Protein AF-A0A937T5U9-F1 (afdb_monomer)

Structure (mmCIF, N/CA/C/O backbone):
data_AF-A0A937T5U9-F1
#
_entry.id   AF-A0A937T5U9-F1
#
loop_
_atom_site.group_PDB
_atom_site.id
_atom_site.type_symbol
_atom_site.label_atom_id
_atom_site.label_alt_id
_atom_site.label_comp_id
_atom_site.label_asym_id
_atom_site.label_entity_id
_atom_site.label_seq_id
_atom_site.pdbx_PDB_ins_code
_atom_site.Cartn_x
_atom_site.Cartn_y
_atom_site.Cartn_z
_atom_site.occupancy
_atom_site.B_iso_or_equiv
_atom_site.auth_seq_id
_atom_site.auth_comp_id
_atom_site.auth_asym_id
_atom_site.auth_atom_id
_atom_site.pdbx_PDB_model_num
ATOM 1 N N . THR A 1 1 ? 4.756 -9.876 7.206 1.00 88.50 1 THR A N 1
ATOM 2 C CA . THR A 1 1 ? 5.946 -9.322 7.882 1.00 88.50 1 THR A CA 1
ATOM 3 C C . THR A 1 1 ? 6.328 -8.045 7.184 1.00 88.50 1 THR A C 1
ATOM 5 O O . THR A 1 1 ? 6.265 -8.039 5.964 1.00 88.50 1 THR A O 1
ATOM 8 N N . ASP A 1 2 ? 6.695 -6.990 7.912 1.00 94.06 2 ASP A N 1
ATOM 9 C CA . ASP A 1 2 ? 7.151 -5.738 7.296 1.00 94.06 2 ASP A CA 1
ATOM 10 C C . ASP A 1 2 ? 8.531 -5.934 6.629 1.00 94.06 2 ASP A C 1
ATOM 12 O O . ASP A 1 2 ? 9.518 -6.146 7.340 1.00 94.06 2 ASP A O 1
ATOM 16 N N . PRO A 1 3 ? 8.623 -5.871 5.283 1.00 94.81 3 PRO A N 1
ATOM 17 C CA . PRO A 1 3 ? 9.865 -6.104 4.559 1.00 94.81 3 PRO A CA 1
ATOM 18 C C . PRO A 1 3 ? 10.873 -4.957 4.726 1.00 94.81 3 PRO A C 1
ATOM 20 O O . PRO A 1 3 ? 12.063 -5.161 4.477 1.00 94.81 3 PRO A O 1
ATOM 23 N N . PHE A 1 4 ? 10.434 -3.759 5.121 1.00 95.81 4 PHE A N 1
ATOM 24 C CA . PHE A 1 4 ? 11.316 -2.625 5.393 1.00 95.81 4 PHE A CA 1
ATOM 25 C C . PHE A 1 4 ? 11.983 -2.784 6.758 1.00 95.81 4 PHE A C 1
ATOM 27 O O . PHE A 1 4 ? 13.206 -2.680 6.849 1.00 95.81 4 PHE A O 1
ATOM 34 N N . ALA A 1 5 ? 11.214 -3.153 7.786 1.00 94.50 5 ALA A N 1
ATOM 35 C CA . ALA A 1 5 ? 11.748 -3.416 9.123 1.00 94.50 5 ALA A CA 1
ATOM 36 C C . ALA A 1 5 ? 12.751 -4.585 9.149 1.00 94.50 5 ALA A C 1
ATOM 38 O O . ALA A 1 5 ? 13.747 -4.535 9.870 1.00 94.50 5 ALA A O 1
ATOM 39 N N . THR A 1 6 ? 12.528 -5.630 8.345 1.00 94.00 6 THR A N 1
ATOM 40 C CA . THR A 1 6 ? 13.447 -6.779 8.239 1.00 94.00 6 THR A CA 1
ATOM 41 C C . THR A 1 6 ? 14.606 -6.558 7.265 1.00 94.00 6 THR A C 1
ATOM 43 O O . THR A 1 6 ? 15.444 -7.445 7.107 1.00 94.00 6 THR A O 1
ATOM 46 N N . GLY A 1 7 ? 14.658 -5.415 6.572 1.00 93.56 7 GLY A N 1
ATOM 47 C CA . GLY A 1 7 ? 15.669 -5.110 5.554 1.00 93.56 7 GLY A CA 1
ATOM 48 C C . GLY A 1 7 ? 15.542 -5.921 4.256 1.00 93.56 7 GLY A C 1
ATOM 49 O O . GLY A 1 7 ? 16.361 -5.770 3.350 1.00 93.56 7 GLY A O 1
ATOM 50 N N . THR A 1 8 ? 14.514 -6.761 4.123 1.00 94.81 8 THR A N 1
ATOM 51 C CA . THR A 1 8 ? 14.322 -7.630 2.953 1.00 94.81 8 THR A CA 1
ATOM 52 C C . THR A 1 8 ? 13.713 -6.902 1.757 1.00 94.81 8 THR A C 1
ATOM 54 O O . THR A 1 8 ? 13.806 -7.411 0.647 1.00 94.81 8 THR A O 1
ATOM 57 N N . ALA A 1 9 ? 13.152 -5.698 1.921 1.00 93.94 9 ALA A N 1
ATOM 58 C CA . ALA A 1 9 ? 12.582 -4.893 0.831 1.00 93.94 9 ALA A CA 1
ATOM 59 C C . ALA A 1 9 ? 13.582 -4.620 -0.314 1.00 93.94 9 ALA A C 1
ATOM 61 O O . ALA A 1 9 ? 13.198 -4.466 -1.477 1.00 93.94 9 ALA A O 1
ATOM 62 N N . ALA A 1 10 ? 14.886 -4.588 -0.012 1.00 91.75 10 ALA A N 1
ATOM 63 C CA . ALA A 1 10 ? 15.940 -4.442 -1.014 1.00 91.75 10 ALA A CA 1
ATOM 64 C C . ALA A 1 10 ? 16.031 -5.644 -1.976 1.00 91.75 10 ALA A C 1
ATOM 66 O O . ALA A 1 10 ? 16.440 -5.473 -3.123 1.00 91.75 10 ALA A O 1
ATOM 67 N N . SER A 1 11 ? 15.626 -6.832 -1.524 1.00 92.75 11 SER A N 1
ATOM 68 C CA . SER A 1 11 ? 15.717 -8.089 -2.272 1.00 92.75 11 SER A CA 1
ATOM 69 C C . SER A 1 11 ? 14.537 -8.337 -3.214 1.00 92.75 11 SER A C 1
ATOM 71 O O . SER A 1 11 ? 14.664 -9.157 -4.115 1.00 92.75 11 SER A O 1
ATOM 73 N N . PHE A 1 12 ? 13.417 -7.632 -3.037 1.00 92.31 12 PHE A N 1
ATOM 74 C CA . PHE A 1 12 ? 12.251 -7.745 -3.917 1.00 92.31 12 PHE A CA 1
ATOM 75 C C . PHE A 1 12 ? 12.487 -6.981 -5.220 1.00 92.31 12 PHE A C 1
ATOM 77 O O . PHE A 1 12 ? 13.061 -5.876 -5.209 1.00 92.31 12 PHE A O 1
ATOM 84 N N . ALA A 1 13 ? 11.979 -7.510 -6.335 1.00 93.25 13 ALA A N 1
ATOM 85 C CA . ALA A 1 13 ? 11.765 -6.682 -7.509 1.00 93.25 13 ALA A CA 1
ATOM 86 C C . ALA A 1 13 ? 10.689 -5.616 -7.198 1.00 93.25 13 ALA A C 1
ATOM 88 O O . ALA A 1 13 ? 9.775 -5.869 -6.410 1.00 93.25 13 ALA A O 1
ATOM 89 N N . PRO A 1 14 ? 10.751 -4.412 -7.800 1.00 93.62 14 PRO A N 1
ATOM 90 C CA . PRO A 1 14 ? 9.805 -3.337 -7.491 1.00 93.62 14 PRO A CA 1
ATOM 91 C C . PRO A 1 14 ? 8.326 -3.725 -7.643 1.00 93.62 14 PRO A C 1
ATOM 93 O O . PRO A 1 14 ? 7.516 -3.353 -6.799 1.00 93.62 14 PRO A O 1
ATOM 96 N N . HIS A 1 15 ? 7.976 -4.501 -8.673 1.00 92.88 15 HIS A N 1
ATOM 97 C CA . HIS A 1 15 ? 6.601 -4.963 -8.889 1.00 92.88 15 HIS A CA 1
ATOM 98 C C . HIS A 1 15 ? 6.150 -5.971 -7.820 1.00 92.88 15 HIS A C 1
ATOM 100 O O . HIS A 1 15 ? 5.031 -5.870 -7.324 1.00 92.88 15 HIS A O 1
ATOM 106 N N . GLU A 1 16 ? 7.031 -6.888 -7.405 1.00 93.88 16 GLU A N 1
ATOM 107 C CA . GLU A 1 16 ? 6.749 -7.858 -6.338 1.00 93.88 16 GLU A CA 1
ATOM 108 C C . GLU A 1 16 ? 6.528 -7.150 -5.004 1.00 93.88 16 GLU A C 1
ATOM 110 O O . GLU A 1 16 ? 5.597 -7.477 -4.276 1.00 93.88 16 GLU A O 1
ATOM 115 N N . LEU A 1 17 ? 7.349 -6.141 -4.693 1.00 96.19 17 LEU A N 1
ATOM 116 C CA . LEU A 1 17 ? 7.210 -5.373 -3.457 1.00 96.19 17 LEU A CA 1
ATOM 117 C C . LEU A 1 17 ? 5.877 -4.615 -3.405 1.00 96.19 17 LEU A C 1
ATOM 119 O O . LEU A 1 17 ? 5.253 -4.535 -2.346 1.00 96.19 17 LEU A O 1
ATOM 123 N N . VAL A 1 18 ? 5.434 -4.071 -4.540 1.00 95.50 18 VAL A N 1
ATOM 124 C CA . VAL A 1 18 ? 4.134 -3.400 -4.666 1.00 95.50 18 VAL A CA 1
ATOM 125 C C . VAL A 1 18 ? 2.985 -4.391 -4.496 1.00 95.50 18 VAL A C 1
ATOM 127 O O . VAL A 1 18 ? 2.093 -4.125 -3.693 1.00 95.50 18 VAL A O 1
ATOM 130 N N . ALA A 1 19 ? 3.016 -5.530 -5.194 1.00 94.44 19 ALA A N 1
ATOM 131 C CA . ALA A 1 19 ? 1.984 -6.561 -5.081 1.00 94.44 19 ALA A CA 1
ATOM 132 C C . ALA A 1 19 ? 1.881 -7.095 -3.644 1.00 94.44 19 ALA A C 1
ATOM 134 O O . ALA A 1 19 ? 0.801 -7.089 -3.059 1.00 94.44 19 ALA A O 1
ATOM 135 N N . TYR A 1 20 ? 3.022 -7.423 -3.034 1.00 96.00 20 TYR A N 1
ATOM 136 C CA . TYR A 1 20 ? 3.097 -7.865 -1.643 1.00 96.00 20 TYR A CA 1
ATOM 137 C C . TYR A 1 20 ? 2.535 -6.824 -0.666 1.00 96.00 20 TYR A C 1
ATOM 139 O O . TYR A 1 20 ? 1.785 -7.150 0.252 1.00 96.00 20 TYR A O 1
ATOM 147 N N . THR A 1 21 ? 2.879 -5.548 -0.863 1.00 96.75 21 THR A N 1
ATOM 148 C CA . THR A 1 21 ? 2.376 -4.464 -0.007 1.00 96.75 21 THR A CA 1
ATOM 149 C C . THR A 1 21 ? 0.867 -4.259 -0.186 1.00 96.75 21 THR A C 1
ATOM 151 O O . THR A 1 21 ? 0.180 -3.937 0.781 1.00 96.75 21 THR A O 1
ATOM 154 N N . PHE A 1 22 ? 0.329 -4.480 -1.388 1.00 95.81 22 PHE A N 1
ATOM 155 C CA . PHE A 1 22 ? -1.114 -4.428 -1.638 1.00 95.81 22 PHE A CA 1
ATOM 156 C C . PHE A 1 22 ? -1.865 -5.541 -0.913 1.00 95.81 22 PHE A C 1
ATOM 158 O O . PHE A 1 22 ? -2.810 -5.247 -0.184 1.00 95.81 22 PHE A O 1
ATOM 165 N N . GLU A 1 23 ? -1.391 -6.783 -1.007 1.00 95.38 23 GLU A N 1
ATOM 166 C CA . GLU A 1 23 ? -1.963 -7.909 -0.259 1.00 95.38 23 GLU A CA 1
ATOM 167 C C . GLU A 1 23 ? -1.920 -7.668 1.259 1.00 95.38 23 GLU A C 1
ATOM 169 O O . GLU A 1 23 ? -2.883 -7.957 1.974 1.00 95.38 23 GLU A O 1
ATOM 174 N N . ALA A 1 24 ? -0.827 -7.083 1.762 1.00 95.88 24 ALA A N 1
ATOM 175 C CA . ALA A 1 24 ? -0.704 -6.719 3.170 1.00 95.88 24 ALA A CA 1
ATOM 176 C C . ALA A 1 24 ? -1.721 -5.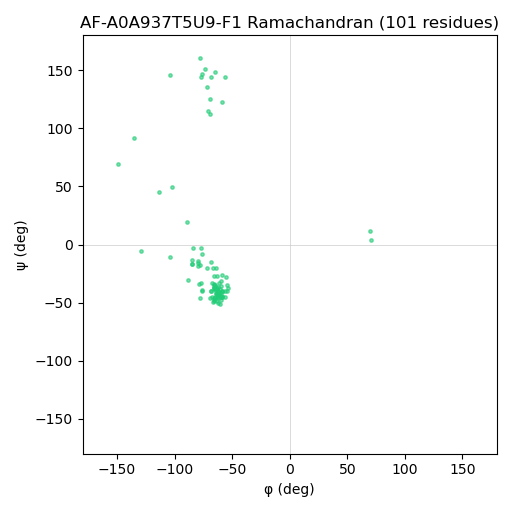643 3.590 1.00 95.88 24 ALA A C 1
ATOM 178 O O . ALA A 1 24 ? -2.330 -5.761 4.653 1.00 95.88 24 ALA A O 1
ATOM 179 N N . MET A 1 25 ? -1.946 -4.623 2.754 1.00 95.81 25 MET A N 1
ATOM 180 C CA . MET A 1 25 ? -2.971 -3.606 3.001 1.00 95.81 25 MET A CA 1
ATOM 181 C C . MET A 1 25 ? 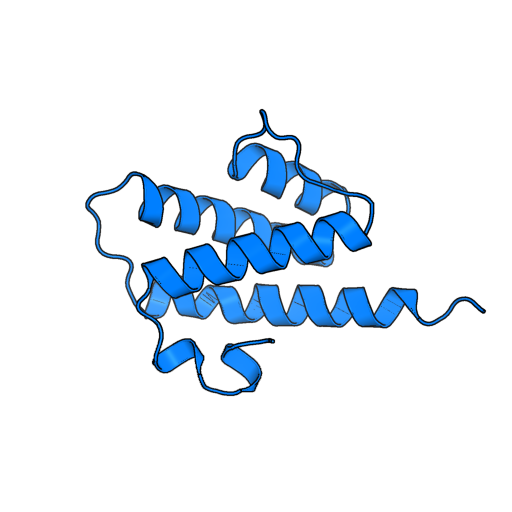-4.385 -4.205 2.969 1.00 95.81 25 MET A C 1
ATOM 183 O O . MET A 1 25 ? -5.209 -3.838 3.801 1.00 95.81 25 MET A O 1
ATOM 187 N N . GLU A 1 26 ? -4.677 -5.143 2.061 1.00 95.69 26 GLU A N 1
ATOM 188 C CA . GLU A 1 26 ? -5.964 -5.855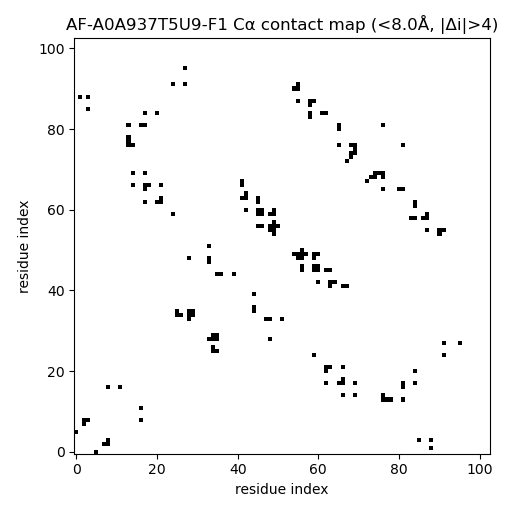 2.031 1.00 95.69 26 GLU A CA 1
ATOM 189 C C . GLU A 1 26 ? -6.199 -6.691 3.292 1.00 95.69 26 GLU A C 1
ATOM 191 O O . GLU A 1 26 ? -7.309 -6.702 3.830 1.00 95.69 26 GLU A O 1
ATOM 196 N N . ALA A 1 27 ? -5.165 -7.388 3.770 1.00 95.19 27 ALA A N 1
ATOM 197 C CA . ALA A 1 27 ? -5.234 -8.151 5.011 1.00 95.19 27 ALA A CA 1
ATOM 198 C C . ALA A 1 27 ? -5.504 -7.236 6.211 1.00 95.19 27 ALA A C 1
ATOM 200 O O . ALA A 1 27 ? -6.474 -7.456 6.934 1.00 95.19 27 ALA A O 1
ATOM 201 N N . TRP A 1 28 ? -4.721 -6.164 6.347 1.00 94.88 28 TRP A N 1
ATOM 202 C CA . TRP A 1 28 ? -4.901 -5.167 7.399 1.00 94.88 28 TRP A CA 1
ATOM 203 C C . TRP A 1 28 ? -6.294 -4.521 7.345 1.00 94.88 28 TRP A C 1
ATOM 205 O O . TRP A 1 28 ? -6.984 -4.429 8.357 1.00 94.88 28 TRP A O 1
ATOM 215 N N . ALA A 1 29 ? -6.772 -4.135 6.158 1.00 93.75 29 ALA A N 1
ATOM 216 C CA . ALA A 1 29 ? -8.077 -3.495 6.016 1.00 93.75 29 ALA A CA 1
ATOM 217 C C . ALA A 1 29 ? -9.226 -4.444 6.383 1.00 93.75 29 ALA A C 1
ATOM 219 O O . ALA A 1 29 ? -10.217 -4.003 6.960 1.00 93.75 29 ALA A O 1
ATOM 220 N N . ARG A 1 30 ? -9.098 -5.748 6.097 1.00 93.75 30 ARG A N 1
ATOM 221 C CA . ARG A 1 30 ? -10.068 -6.765 6.531 1.00 93.75 30 ARG A CA 1
ATOM 222 C 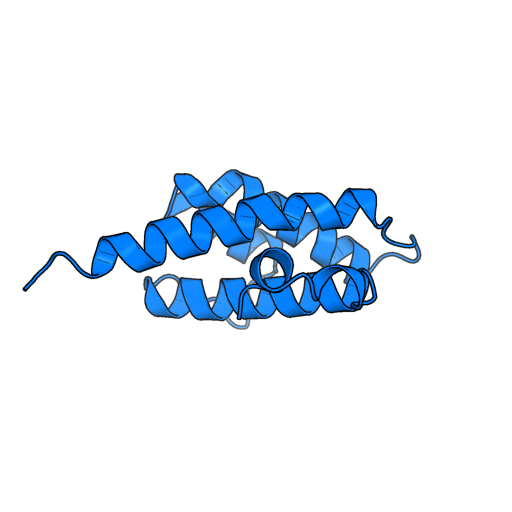C . ARG A 1 30 ? -10.158 -6.846 8.054 1.00 93.75 30 ARG A C 1
ATOM 224 O O . ARG A 1 30 ? -11.266 -6.948 8.572 1.00 93.75 30 ARG A O 1
ATOM 231 N N . GLU A 1 31 ? -9.022 -6.788 8.742 1.00 91.69 31 GLU A N 1
ATOM 232 C CA . GLU A 1 31 ? -8.956 -6.792 10.210 1.00 91.69 31 GLU A CA 1
ATOM 233 C C . GLU A 1 31 ? -9.635 -5.546 10.801 1.00 91.69 31 GLU A C 1
ATOM 235 O O . GLU A 1 31 ? -10.385 -5.664 11.762 1.00 91.69 31 GLU A O 1
ATOM 240 N N . HIS A 1 32 ? -9.509 -4.395 10.133 1.00 88.56 32 HIS A N 1
ATOM 241 C CA . HIS A 1 32 ? -10.106 -3.116 10.545 1.00 88.56 32 HIS A CA 1
ATOM 242 C C . HIS A 1 32 ? -11.533 -2.896 9.989 1.00 88.56 32 HIS A C 1
ATOM 244 O O . HIS A 1 32 ? -12.009 -1.764 9.881 1.00 88.56 32 HIS A O 1
ATOM 250 N N . GLY A 1 33 ? -12.225 -3.961 9.563 1.00 90.19 33 GLY A N 1
ATOM 251 C CA . GLY A 1 33 ? -13.615 -3.896 9.083 1.00 90.19 33 GLY A CA 1
ATOM 252 C C . GLY A 1 33 ? -13.823 -3.190 7.732 1.00 90.19 33 GLY A C 1
ATOM 253 O O . GLY A 1 33 ? -14.958 -2.925 7.339 1.00 90.19 33 GLY A O 1
ATOM 254 N N . CYS A 1 34 ? -12.752 -2.908 6.990 1.00 91.56 34 CYS A N 1
ATOM 255 C CA . CYS A 1 34 ? -12.758 -2.246 5.685 1.00 91.56 34 CYS A CA 1
ATOM 256 C C . CYS A 1 34 ? -12.289 -3.193 4.565 1.00 91.56 34 CYS A C 1
ATOM 258 O O . CYS A 1 34 ? -11.478 -2.832 3.718 1.00 91.56 34 CYS A O 1
ATOM 260 N N . ALA A 1 35 ? -12.789 -4.432 4.552 1.00 92.69 35 ALA A N 1
ATOM 261 C CA . ALA A 1 35 ? -12.442 -5.401 3.513 1.00 92.69 35 ALA A CA 1
ATOM 262 C C . ALA A 1 35 ? -12.749 -4.869 2.094 1.00 92.69 35 ALA A C 1
ATOM 264 O O . ALA A 1 35 ? -13.744 -4.161 1.869 1.00 92.69 35 ALA A O 1
ATOM 265 N N . ARG A 1 36 ? -11.880 -5.226 1.141 1.00 93.88 36 ARG A N 1
ATOM 266 C CA . ARG A 1 36 ? -12.055 -4.923 -0.282 1.00 93.88 36 ARG A CA 1
ATOM 267 C C . ARG A 1 36 ? -13.162 -5.786 -0.880 1.00 93.88 36 ARG A C 1
ATOM 269 O O . ARG A 1 36 ? -13.201 -6.990 -0.634 1.00 93.88 36 ARG A O 1
ATOM 276 N N . ASP A 1 37 ? -14.027 -5.171 -1.679 1.00 92.75 37 ASP A N 1
ATOM 277 C CA . ASP A 1 37 ? -14.983 -5.905 -2.510 1.00 92.75 37 ASP A CA 1
ATOM 278 C C . ASP A 1 37 ? -14.278 -6.507 -3.741 1.00 92.75 37 ASP A C 1
ATOM 280 O O . ASP A 1 37 ? -13.342 -5.913 -4.279 1.00 92.75 37 ASP A O 1
ATOM 284 N N . ALA A 1 38 ? -14.726 -7.671 -4.212 1.00 87.69 38 ALA A N 1
ATOM 285 C CA . ALA A 1 38 ? -14.171 -8.311 -5.402 1.00 87.69 38 ALA A CA 1
ATOM 286 C C . ALA A 1 38 ? -14.304 -7.437 -6.662 1.00 87.69 38 ALA A C 1
ATOM 288 O O . ALA A 1 38 ? -13.429 -7.487 -7.527 1.00 87.69 38 ALA A O 1
ATOM 289 N N . GLU A 1 39 ? -15.360 -6.623 -6.751 1.00 92.12 39 GLU A N 1
ATOM 290 C CA . GLU A 1 39 ? -15.621 -5.739 -7.893 1.00 92.12 39 GLU A CA 1
ATOM 291 C C . GLU A 1 39 ? -14.889 -4.392 -7.796 1.00 92.12 39 GLU A C 1
ATOM 293 O O . GLU A 1 39 ? -14.797 -3.670 -8.787 1.00 92.12 39 GLU A O 1
ATOM 298 N N . GLN A 1 40 ? -14.344 -4.044 -6.624 1.00 92.31 40 GLN A N 1
ATOM 299 C CA . GLN A 1 40 ? -13.633 -2.777 -6.443 1.00 92.31 40 GLN A CA 1
ATOM 300 C C . GLN A 1 40 ? -12.329 -2.759 -7.232 1.00 92.31 40 GLN A C 1
ATOM 302 O O . GLN A 1 40 ? -11.599 -3.740 -7.296 1.00 92.31 40 GLN A O 1
ATOM 307 N N . THR A 1 41 ? -11.962 -1.609 -7.771 1.00 92.50 41 THR A N 1
ATOM 308 C CA . THR A 1 41 ? -10.604 -1.381 -8.268 1.00 92.50 41 THR A CA 1
ATOM 309 C C . THR A 1 41 ? -9.631 -1.103 -7.109 1.00 92.50 41 THR A C 1
ATOM 311 O O . THR A 1 41 ? -10.057 -0.705 -6.018 1.00 92.50 41 THR A O 1
ATOM 314 N N . PRO A 1 42 ? -8.307 -1.258 -7.311 1.00 92.06 42 PRO A N 1
ATOM 315 C CA . PRO A 1 42 ? -7.305 -0.860 -6.318 1.00 92.06 42 PRO A CA 1
ATOM 316 C C . PRO A 1 42 ? -7.443 0.596 -5.846 1.00 92.06 42 PRO A C 1
ATOM 318 O O . PRO A 1 42 ? -7.263 0.877 -4.661 1.00 92.06 42 PRO A O 1
ATOM 321 N N . HIS A 1 43 ? -7.804 1.520 -6.744 1.00 92.81 43 HIS A N 1
ATOM 322 C CA . HIS A 1 43 ? -8.021 2.932 -6.412 1.00 92.81 43 HIS A CA 1
ATOM 323 C C . HIS A 1 43 ? -9.262 3.160 -5.561 1.00 92.81 43 HIS A C 1
ATOM 325 O O . HIS A 1 43 ? -9.182 3.877 -4.568 1.00 92.81 43 HIS A O 1
ATOM 331 N N . GLU A 1 44 ? -10.393 2.550 -5.916 1.00 94.31 44 GLU A N 1
ATOM 332 C CA . GLU A 1 44 ? -11.623 2.661 -5.122 1.00 94.31 44 GLU A CA 1
ATOM 333 C C . GLU A 1 44 ? -11.429 2.080 -3.723 1.00 94.31 44 GLU A C 1
ATOM 335 O O . GLU A 1 44 ? -11.851 2.676 -2.730 1.00 94.31 44 GLU A O 1
ATOM 340 N N . PHE A 1 45 ? -10.735 0.946 -3.636 1.00 95.31 45 PHE A N 1
ATOM 341 C CA . PHE A 1 45 ? -10.372 0.345 -2.364 1.00 95.31 45 PHE A CA 1
ATOM 342 C C . PHE A 1 45 ? -9.489 1.271 -1.521 1.00 95.31 45 PHE A C 1
ATOM 344 O O . PHE A 1 45 ? -9.824 1.555 -0.371 1.00 95.31 45 PHE A O 1
ATOM 351 N N . ALA A 1 46 ? -8.402 1.796 -2.093 1.00 93.88 46 ALA A N 1
ATOM 352 C CA . ALA A 1 46 ? -7.516 2.721 -1.391 1.00 93.88 46 ALA A CA 1
ATOM 353 C C . ALA A 1 46 ? -8.239 4.001 -0.944 1.00 93.88 46 ALA A C 1
ATOM 355 O O . ALA A 1 46 ? -8.016 4.468 0.171 1.00 93.88 46 ALA A O 1
ATOM 356 N N . GLY A 1 47 ? -9.150 4.534 -1.765 1.00 92.88 47 GLY A N 1
ATOM 357 C CA . GLY A 1 47 ? -9.981 5.683 -1.404 1.00 92.88 47 GLY A CA 1
ATOM 358 C C . GLY A 1 47 ? -10.913 5.395 -0.221 1.00 92.88 47 GLY A C 1
ATOM 359 O O . GLY A 1 47 ? -11.072 6.237 0.668 1.00 92.88 47 GLY A O 1
ATOM 360 N N . ARG A 1 48 ? -11.483 4.184 -0.152 1.00 94.06 48 ARG A N 1
ATOM 361 C CA . ARG A 1 48 ? -12.273 3.746 1.009 1.00 94.06 48 ARG A CA 1
ATOM 362 C C . ARG A 1 48 ? -11.419 3.624 2.264 1.00 94.06 48 ARG A C 1
ATOM 364 O O . ARG A 1 48 ? -11.793 4.193 3.285 1.00 94.06 48 ARG A O 1
ATOM 371 N N . VAL A 1 49 ? -10.264 2.961 2.181 1.00 92.62 49 VAL A N 1
ATOM 372 C CA . VAL A 1 49 ? -9.318 2.848 3.305 1.00 92.62 49 VAL A CA 1
ATOM 373 C C . VAL A 1 49 ? -8.908 4.232 3.810 1.00 92.62 49 VAL A C 1
ATOM 375 O O . VAL A 1 49 ? -8.962 4.480 5.012 1.00 92.62 49 VAL A O 1
ATOM 378 N N . ALA A 1 50 ? -8.594 5.162 2.905 1.00 89.50 50 ALA A N 1
ATOM 379 C CA . ALA A 1 50 ? -8.233 6.536 3.248 1.00 89.50 50 ALA A CA 1
ATOM 380 C C . ALA A 1 50 ? -9.346 7.300 3.977 1.00 89.50 50 ALA A C 1
ATOM 382 O O . ALA A 1 50 ? -9.063 8.142 4.827 1.00 89.50 50 ALA A O 1
ATOM 383 N N . THR A 1 51 ? -10.606 7.002 3.655 1.00 89.06 51 THR A N 1
ATOM 384 C CA . THR A 1 51 ? -11.774 7.615 4.301 1.00 89.06 51 THR A CA 1
ATOM 385 C C . THR A 1 51 ? -12.069 6.980 5.662 1.00 89.06 51 THR A C 1
ATOM 387 O O . THR A 1 51 ? -12.520 7.668 6.573 1.00 89.06 51 THR A O 1
ATOM 390 N N . SER A 1 52 ? -11.814 5.678 5.817 1.00 87.69 52 SER A N 1
ATOM 391 C CA . SER A 1 52 ? -12.005 4.958 7.080 1.00 87.69 52 SER A CA 1
ATOM 392 C C . SER A 1 52 ? -10.904 5.248 8.099 1.00 87.69 52 SER A C 1
ATOM 394 O O . SER A 1 52 ? -11.195 5.370 9.285 1.00 87.69 52 SER A O 1
ATOM 396 N N . VAL A 1 53 ? -9.649 5.360 7.650 1.00 86.56 53 VAL A N 1
ATOM 397 C CA . VAL A 1 53 ? -8.479 5.544 8.516 1.00 86.56 53 VAL A CA 1
ATOM 398 C C . VAL A 1 53 ? -7.572 6.628 7.937 1.00 86.56 53 VAL A C 1
ATOM 400 O O . VAL A 1 53 ? -6.667 6.373 7.141 1.00 86.56 53 VAL A O 1
ATOM 403 N N . THR A 1 54 ? -7.805 7.868 8.375 1.00 84.38 54 THR A N 1
ATOM 404 C CA . THR A 1 54 ? -7.135 9.071 7.850 1.00 84.38 54 THR A CA 1
ATOM 405 C C . THR A 1 54 ? -5.606 8.988 7.897 1.00 84.38 54 THR A C 1
ATOM 407 O O . THR A 1 54 ? -4.940 9.481 6.990 1.00 84.38 54 THR A O 1
ATOM 410 N N . SER A 1 55 ? -5.036 8.345 8.922 1.0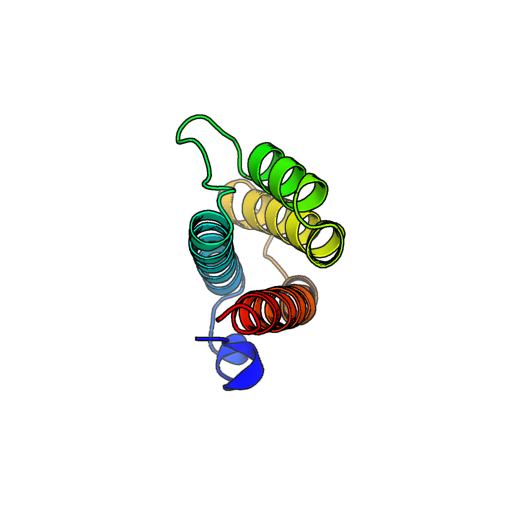0 86.06 55 SER A N 1
ATOM 411 C CA . SER A 1 55 ? -3.583 8.194 9.104 1.00 86.06 55 SER A CA 1
ATOM 412 C C . SER A 1 55 ? -2.911 7.285 8.063 1.00 86.06 55 SER A C 1
ATOM 414 O O . SER A 1 55 ? -1.693 7.326 7.934 1.00 86.06 55 SER A O 1
ATOM 416 N N . VAL A 1 56 ? -3.685 6.488 7.316 1.00 88.81 56 VAL A N 1
ATOM 417 C CA . VAL A 1 56 ? -3.206 5.556 6.276 1.00 88.81 56 VAL A CA 1
ATOM 418 C C . VAL A 1 56 ? -3.469 6.104 4.860 1.00 88.81 56 VAL A C 1
ATOM 420 O O . VAL A 1 56 ? -2.960 5.579 3.871 1.00 88.81 56 VAL A O 1
ATOM 423 N N . GLY A 1 57 ? -4.260 7.174 4.729 1.00 86.25 57 GLY A N 1
ATOM 424 C CA . GLY A 1 57 ? -4.910 7.523 3.466 1.00 86.25 57 GLY A CA 1
ATOM 425 C C . GLY A 1 57 ? -4.004 7.977 2.319 1.00 86.25 57 GLY A C 1
ATOM 426 O O . GLY A 1 57 ? -4.175 7.512 1.190 1.00 86.25 57 GLY A O 1
ATOM 427 N N . VAL A 1 58 ? -3.034 8.861 2.569 1.00 89.19 58 VAL A N 1
ATOM 428 C CA . VAL A 1 58 ? -2.137 9.371 1.508 1.00 89.19 58 VAL A CA 1
ATOM 429 C C . VAL A 1 58 ? -1.257 8.241 0.951 1.00 89.19 58 VAL A C 1
ATOM 431 O O . VAL A 1 58 ? -1.003 8.132 -0.255 1.00 89.19 58 VAL A O 1
ATOM 434 N N . GLU A 1 59 ? -0.835 7.353 1.833 1.00 94.12 59 GLU A N 1
ATOM 435 C CA . GLU A 1 59 ? 0.054 6.235 1.588 1.00 94.12 59 GLU A CA 1
ATOM 436 C C . GLU A 1 59 ? -0.692 5.101 0.874 1.00 94.12 59 GLU A C 1
ATOM 438 O O . GLU A 1 59 ? -0.166 4.549 -0.095 1.00 94.12 59 GLU A O 1
ATOM 443 N N . ALA A 1 60 ? -1.947 4.829 1.251 1.00 92.88 60 ALA A N 1
ATOM 444 C CA . ALA A 1 60 ? -2.826 3.902 0.535 1.00 92.88 60 ALA A CA 1
ATOM 445 C C . ALA A 1 60 ? -3.062 4.353 -0.914 1.00 92.88 60 ALA A C 1
ATOM 447 O O . ALA A 1 60 ? -2.962 3.555 -1.849 1.00 92.88 60 ALA A O 1
ATOM 448 N N . GLN A 1 61 ? -3.304 5.650 -1.130 1.00 92.94 61 GLN A N 1
ATOM 449 C CA . GLN A 1 61 ? -3.493 6.183 -2.479 1.00 92.94 61 GLN A CA 1
ATOM 450 C C . GLN A 1 61 ? -2.211 6.089 -3.319 1.00 92.94 61 GLN A C 1
ATOM 452 O O . GLN A 1 61 ? -2.263 5.791 -4.516 1.00 92.94 61 GLN A O 1
ATOM 457 N N . THR A 1 62 ? -1.055 6.311 -2.688 1.00 93.38 62 THR A N 1
ATOM 458 C CA . THR A 1 62 ? 0.258 6.137 -3.321 1.00 93.38 62 THR A CA 1
ATOM 459 C C . THR A 1 62 ? 0.476 4.686 -3.748 1.00 93.38 62 THR A C 1
ATOM 461 O O . THR A 1 62 ? 0.933 4.446 -4.867 1.00 93.38 62 THR A O 1
ATOM 464 N N . LEU A 1 63 ? 0.104 3.720 -2.904 1.00 95.38 63 LEU A N 1
ATOM 465 C CA . LEU A 1 63 ? 0.176 2.304 -3.249 1.00 95.38 63 LEU A CA 1
ATOM 466 C C . LEU A 1 63 ? -0.731 1.953 -4.432 1.00 95.38 63 LEU A C 1
ATOM 468 O O . LEU A 1 63 ? -0.264 1.281 -5.343 1.00 95.38 63 LEU A O 1
ATOM 472 N N . ALA A 1 64 ? -1.979 2.431 -4.470 1.00 93.88 64 ALA A N 1
ATOM 473 C CA . ALA A 1 64 ? -2.877 2.163 -5.599 1.00 93.88 64 ALA A CA 1
ATOM 474 C C . ALA A 1 64 ? -2.303 2.665 -6.936 1.00 93.88 64 ALA A C 1
ATOM 476 O O . ALA A 1 64 ? -2.349 1.957 -7.942 1.00 93.88 64 ALA A O 1
ATOM 477 N N . ASN A 1 65 ? -1.679 3.848 -6.940 1.00 92.69 65 ASN A N 1
ATOM 478 C CA . ASN A 1 65 ? -0.994 4.371 -8.125 1.00 92.69 65 ASN A CA 1
ATOM 479 C C . ASN A 1 65 ? 0.173 3.471 -8.560 1.00 92.69 65 ASN A C 1
ATOM 481 O O . ASN A 1 65 ? 0.298 3.155 -9.743 1.00 92.69 65 ASN A O 1
ATOM 485 N N . LEU A 1 66 ? 1.009 3.036 -7.612 1.00 93.31 66 LEU A N 1
ATOM 486 C CA . LEU A 1 66 ? 2.131 2.135 -7.891 1.00 93.31 66 LEU A CA 1
ATOM 487 C C . LEU A 1 66 ? 1.657 0.755 -8.355 1.00 93.31 66 LEU A C 1
ATOM 489 O O . LEU A 1 66 ? 2.277 0.174 -9.239 1.00 93.31 66 LEU A O 1
ATOM 493 N N . TYR A 1 67 ? 0.558 0.250 -7.798 1.00 92.50 67 TYR A N 1
ATOM 494 C CA . TYR A 1 67 ? -0.039 -1.025 -8.179 1.00 92.50 67 TYR A CA 1
ATOM 495 C C . TYR A 1 67 ? -0.567 -0.984 -9.611 1.00 92.50 67 TYR A C 1
ATOM 497 O O . TYR A 1 67 ? -0.251 -1.864 -10.405 1.00 92.50 67 TYR A O 1
ATOM 505 N N . CYS A 1 68 ? -1.292 0.072 -9.987 1.00 89.62 68 CYS A N 1
ATOM 506 C CA . CYS A 1 68 ? -1.729 0.243 -11.369 1.00 89.62 68 CYS A CA 1
ATOM 507 C C . CYS A 1 68 ? -0.555 0.391 -12.340 1.00 89.62 68 CYS A C 1
ATOM 509 O O . CYS A 1 68 ? -0.591 -0.202 -13.414 1.00 89.62 68 CYS A O 1
ATOM 511 N N . ALA A 1 69 ? 0.496 1.122 -11.961 1.00 89.31 69 ALA A N 1
ATOM 512 C CA . ALA A 1 69 ? 1.707 1.198 -12.771 1.00 89.31 69 ALA A CA 1
ATOM 513 C C . ALA A 1 69 ? 2.384 -0.179 -12.913 1.00 89.31 69 ALA A C 1
ATOM 515 O O . ALA A 1 69 ? 2.759 -0.550 -14.016 1.00 89.31 69 ALA A O 1
ATOM 516 N N . ALA A 1 70 ? 2.472 -0.971 -11.839 1.00 87.81 70 ALA A N 1
ATOM 517 C CA . ALA A 1 70 ? 3.038 -2.322 -11.883 1.00 87.81 70 ALA A CA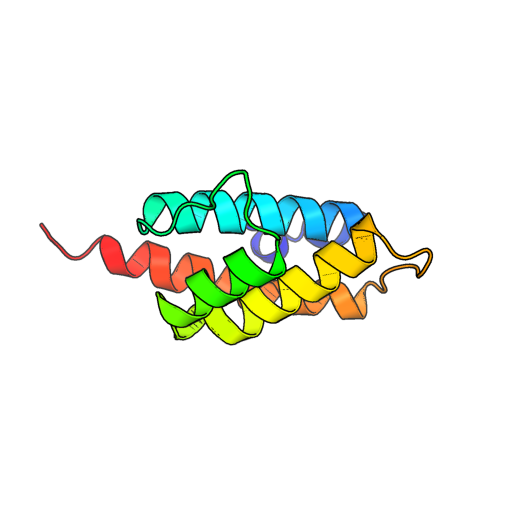 1
ATOM 518 C C . ALA A 1 70 ? 2.219 -3.300 -12.743 1.00 87.81 70 ALA A C 1
ATOM 520 O O . ALA A 1 70 ? 2.796 -4.166 -13.393 1.00 87.81 70 ALA A O 1
ATOM 521 N N . ALA A 1 71 ? 0.888 -3.195 -12.702 1.00 82.88 71 ALA A N 1
ATOM 522 C CA . ALA A 1 71 ? -0.019 -4.149 -13.336 1.00 82.88 71 ALA A CA 1
ATOM 523 C C . ALA A 1 71 ? -0.342 -3.811 -14.799 1.00 82.88 71 ALA A C 1
ATOM 525 O O . ALA A 1 71 ? -0.602 -4.717 -15.588 1.00 82.88 71 ALA A O 1
ATOM 526 N N . TYR A 1 72 ? -0.353 -2.523 -15.156 1.00 79.06 72 TYR A N 1
ATOM 527 C CA . TYR A 1 72 ? -0.896 -2.055 -16.436 1.00 79.06 72 TYR A CA 1
ATOM 528 C C . TYR A 1 72 ? 0.041 -1.142 -17.235 1.00 79.06 72 TYR A C 1
ATOM 530 O O . TYR A 1 72 ? -0.307 -0.782 -18.358 1.00 79.06 72 TYR A O 1
ATOM 538 N N . SER A 1 73 ? 1.198 -0.744 -16.694 1.00 77.81 73 SER A N 1
ATOM 539 C CA . SER A 1 73 ? 2.175 0.073 -17.423 1.00 77.81 73 SER A CA 1
ATOM 540 C C . SER A 1 73 ? 3.368 -0.762 -17.883 1.00 77.81 73 SER A C 1
ATOM 542 O O . SER A 1 73 ? 3.831 -1.653 -17.177 1.00 77.81 73 SER A O 1
ATOM 544 N N . GLU A 1 74 ? 3.915 -0.421 -19.049 1.00 71.69 74 GLU A N 1
ATOM 545 C CA . GLU A 1 74 ? 5.227 -0.910 -19.501 1.00 71.69 74 GLU A CA 1
ATOM 546 C C . GLU A 1 74 ? 6.388 -0.187 -18.784 1.00 71.69 74 GLU A C 1
ATOM 548 O O . GLU A 1 74 ? 7.557 -0.555 -18.925 1.00 71.69 74 GLU A O 1
ATOM 553 N N . GLU A 1 75 ? 6.087 0.858 -18.003 1.00 73.69 75 GLU A N 1
ATOM 554 C CA . GLU A 1 75 ? 7.081 1.634 -17.271 1.00 73.69 75 GLU A CA 1
ATOM 555 C C . GLU A 1 75 ? 7.704 0.825 -16.125 1.00 73.69 75 GLU A C 1
ATOM 557 O O . GLU A 1 75 ? 7.034 0.318 -15.223 1.00 73.69 75 GLU A O 1
ATOM 562 N N . THR A 1 76 ? 9.036 0.745 -16.125 1.00 80.25 76 THR A N 1
ATOM 563 C CA . THR A 1 76 ? 9.774 0.077 -15.052 1.00 80.25 76 THR A CA 1
ATOM 564 C C . THR A 1 76 ? 9.716 0.910 -13.776 1.00 80.25 76 THR A C 1
ATOM 566 O O . THR A 1 76 ? 10.298 1.993 -13.693 1.00 80.25 76 THR A O 1
ATOM 569 N N . LEU A 1 77 ? 9.065 0.376 -12.743 1.00 88.88 77 LEU A N 1
ATOM 570 C CA . LEU A 1 77 ? 9.042 0.997 -11.424 1.00 88.88 77 LEU A CA 1
ATOM 571 C C . LEU A 1 77 ? 10.457 1.163 -10.857 1.00 88.88 77 LEU A C 1
ATOM 573 O O . LEU A 1 77 ? 11.194 0.195 -10.663 1.00 88.88 77 LEU A O 1
ATOM 577 N N . SER A 1 78 ? 10.824 2.404 -10.535 1.00 90.50 78 SER A N 1
ATOM 578 C CA . SER A 1 78 ? 12.116 2.696 -9.917 1.00 90.50 78 SER A CA 1
ATOM 579 C C . SER A 1 78 ? 12.154 2.256 -8.448 1.00 90.50 78 SER A C 1
ATOM 581 O O . SER A 1 78 ? 11.148 2.310 -7.73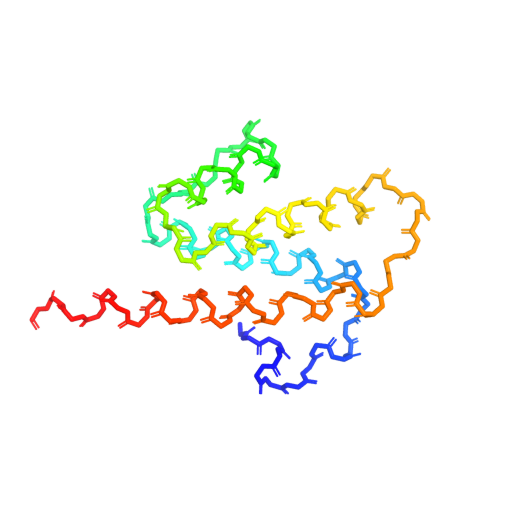1 1.00 90.50 78 SER A O 1
ATOM 583 N N . ARG A 1 79 ? 13.348 1.899 -7.954 1.00 90.38 79 ARG A N 1
ATOM 584 C CA . ARG A 1 79 ? 13.546 1.570 -6.532 1.00 90.38 79 ARG A CA 1
ATOM 585 C C . ARG A 1 79 ? 13.189 2.743 -5.610 1.00 90.38 79 ARG A C 1
ATOM 587 O O . ARG A 1 79 ? 12.623 2.533 -4.543 1.00 90.38 79 ARG A O 1
ATOM 594 N N . THR A 1 80 ? 13.458 3.973 -6.038 1.00 90.56 80 THR A N 1
ATOM 595 C CA . THR A 1 80 ? 13.095 5.191 -5.299 1.00 90.56 80 THR A CA 1
ATOM 596 C C . THR A 1 80 ? 11.580 5.376 -5.195 1.00 90.56 80 THR A C 1
ATOM 598 O O . THR A 1 80 ? 11.088 5.850 -4.174 1.00 90.56 80 THR A O 1
ATOM 601 N N . SER A 1 81 ? 10.818 4.974 -6.217 1.00 89.75 81 SER A N 1
ATOM 602 C CA . SER A 1 81 ? 9.353 5.040 -6.184 1.00 89.75 81 SER A CA 1
ATOM 603 C C . SER A 1 81 ? 8.781 4.110 -5.113 1.00 89.75 81 SER A C 1
ATOM 605 O O . SER A 1 81 ? 7.945 4.536 -4.318 1.00 89.75 81 SER A O 1
ATOM 607 N N . VAL A 1 82 ? 9.275 2.869 -5.040 1.00 92.62 82 VAL A N 1
ATOM 608 C CA . VAL A 1 82 ? 8.780 1.864 -4.081 1.00 92.62 82 VAL A CA 1
ATOM 609 C C . VAL A 1 82 ? 9.307 2.055 -2.656 1.00 92.62 82 VAL A C 1
ATOM 611 O O . VAL A 1 82 ? 8.682 1.575 -1.719 1.00 92.62 82 VAL A O 1
ATOM 614 N N . GLN A 1 83 ? 10.384 2.825 -2.446 1.00 92.81 83 GLN A N 1
ATOM 615 C CA . GLN A 1 83 ? 10.823 3.230 -1.096 1.00 92.81 83 GLN A CA 1
ATOM 616 C C . GLN A 1 83 ? 9.745 4.010 -0.332 1.00 92.81 83 GLN A C 1
ATOM 618 O O . GLN A 1 83 ? 9.696 3.966 0.891 1.00 92.81 83 GLN A O 1
ATOM 623 N N . ARG A 1 84 ? 8.834 4.687 -1.039 1.00 91.50 84 ARG A N 1
ATOM 624 C CA . ARG A 1 84 ? 7.720 5.415 -0.414 1.00 91.50 84 ARG A CA 1
ATOM 625 C C . ARG A 1 84 ? 6.747 4.495 0.330 1.00 91.50 84 ARG A C 1
ATOM 627 O O . ARG A 1 84 ? 6.034 4.977 1.204 1.00 91.50 84 ARG A O 1
ATOM 634 N N . LEU A 1 85 ? 6.737 3.196 0.014 1.00 95.56 85 LEU A N 1
ATOM 635 C CA . LEU A 1 85 ? 5.887 2.207 0.677 1.00 95.56 85 LEU A CA 1
ATOM 636 C C . LEU A 1 85 ? 6.272 1.982 2.145 1.00 95.56 85 LEU A C 1
ATOM 638 O O . LEU A 1 85 ? 5.427 1.546 2.917 1.00 95.56 85 LEU A O 1
ATOM 642 N N . GLU A 1 86 ? 7.492 2.328 2.562 1.00 96.50 86 GLU A N 1
ATOM 643 C CA . GLU A 1 86 ? 7.920 2.215 3.962 1.00 96.50 86 GLU A CA 1
ATOM 644 C C . GLU A 1 86 ? 6.995 2.992 4.913 1.00 96.50 86 GLU A C 1
ATOM 646 O O . GLU A 1 86 ? 6.618 2.494 5.973 1.00 96.50 86 GLU A O 1
ATOM 651 N N . ARG A 1 87 ? 6.545 4.186 4.502 1.00 94.69 87 ARG A N 1
ATOM 652 C CA . ARG A 1 87 ? 5.609 4.997 5.297 1.00 94.69 87 ARG A CA 1
ATOM 653 C C . ARG A 1 87 ? 4.254 4.326 5.465 1.00 94.69 87 ARG A C 1
ATOM 655 O O . ARG A 1 87 ? 3.654 4.442 6.529 1.00 94.69 87 ARG A O 1
ATOM 662 N N . LEU A 1 88 ? 3.795 3.597 4.445 1.00 95.56 88 LEU A N 1
ATOM 663 C CA . LEU A 1 88 ? 2.564 2.824 4.553 1.00 95.56 88 LEU A CA 1
ATOM 664 C C . LEU A 1 88 ? 2.717 1.734 5.614 1.00 95.56 88 LEU A C 1
ATOM 666 O O . LEU A 1 88 ? 1.885 1.636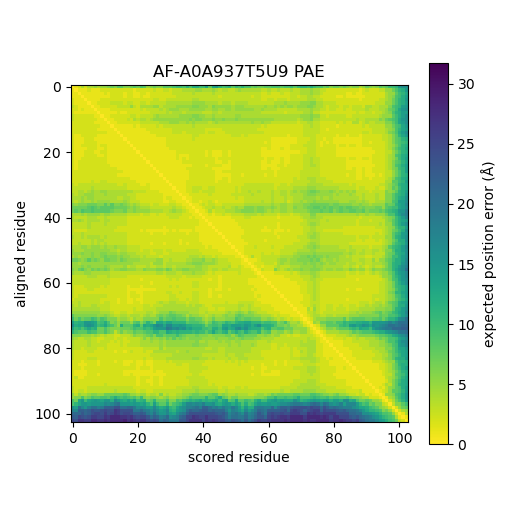 6.505 1.00 95.56 88 LEU A O 1
ATOM 670 N N . TRP A 1 89 ? 3.802 0.960 5.567 1.00 96.06 89 TRP A N 1
ATOM 671 C CA . TRP A 1 89 ? 4.063 -0.093 6.551 1.00 96.06 89 TRP A CA 1
ATOM 672 C C . TRP A 1 89 ? 4.142 0.439 7.985 1.00 96.06 89 TRP A C 1
ATOM 674 O O . TRP A 1 89 ? 3.598 -0.179 8.902 1.00 96.06 89 TRP A O 1
ATOM 684 N N . GLN A 1 90 ? 4.760 1.604 8.182 1.00 94.88 90 GLN A N 1
ATOM 685 C CA . GLN A 1 90 ? 4.781 2.288 9.476 1.00 94.88 90 GLN A CA 1
ATOM 686 C C . GLN A 1 90 ? 3.366 2.683 9.929 1.00 94.88 90 GLN A C 1
ATOM 688 O O . GLN A 1 90 ? 3.004 2.444 11.082 1.00 94.88 90 GLN A O 1
ATOM 693 N N . ALA A 1 91 ? 2.542 3.225 9.026 1.00 92.94 91 ALA A N 1
ATOM 694 C CA . ALA A 1 91 ? 1.162 3.599 9.327 1.00 92.94 91 ALA A CA 1
ATOM 695 C C . ALA A 1 91 ? 0.282 2.380 9.662 1.00 92.94 91 ALA A C 1
ATOM 697 O O . ALA A 1 91 ? -0.441 2.409 10.658 1.00 92.94 91 ALA A O 1
ATOM 698 N N . LEU A 1 92 ? 0.369 1.288 8.895 1.00 92.75 92 LEU A N 1
ATOM 699 C CA . LEU A 1 92 ? -0.395 0.060 9.156 1.00 92.75 92 LEU A CA 1
ATOM 700 C C . LEU A 1 92 ? -0.066 -0.517 10.545 1.00 92.75 92 LEU A C 1
ATOM 702 O O . LEU A 1 92 ? -0.970 -0.842 11.312 1.00 92.75 92 LEU A O 1
ATOM 706 N N . GLN A 1 93 ? 1.220 -0.577 10.910 1.00 92.12 93 GLN A N 1
ATOM 707 C CA . GLN A 1 93 ? 1.663 -1.094 12.213 1.00 92.12 93 GLN A CA 1
ATOM 708 C C . GLN A 1 93 ? 1.257 -0.199 13.386 1.00 92.12 93 GLN A C 1
ATOM 710 O O . GLN A 1 93 ? 0.851 -0.706 14.437 1.00 92.12 93 GLN A O 1
ATOM 715 N N . ALA A 1 94 ? 1.346 1.122 13.211 1.00 90.38 94 ALA A N 1
ATOM 716 C CA . ALA A 1 94 ? 0.905 2.073 14.222 1.00 90.38 94 ALA A CA 1
ATOM 717 C C . ALA A 1 94 ? -0.582 1.871 14.549 1.00 90.38 94 ALA A C 1
ATOM 719 O O . ALA A 1 94 ? -0.933 1.782 15.721 1.00 90.38 94 ALA A O 1
ATOM 720 N N . ASN A 1 95 ? -1.432 1.704 13.531 1.00 85.38 95 ASN A N 1
ATOM 721 C CA . ASN A 1 95 ? -2.872 1.531 13.731 1.00 85.38 95 ASN A CA 1
ATOM 722 C C . ASN A 1 95 ? -3.252 0.114 14.203 1.00 85.38 95 ASN A C 1
ATOM 724 O O . ASN A 1 95 ? -4.129 -0.008 15.050 1.00 85.38 95 ASN A O 1
ATOM 728 N N . ALA A 1 96 ? -2.538 -0.936 13.779 1.00 81.69 96 ALA A N 1
ATOM 729 C CA . ALA A 1 96 ? -2.757 -2.297 14.291 1.00 81.69 96 ALA A CA 1
ATOM 730 C C . ALA A 1 96 ? -2.454 -2.420 15.799 1.00 81.69 96 ALA A C 1
ATOM 732 O O . ALA A 1 96 ? -3.030 -3.245 16.503 1.00 81.69 96 ALA A O 1
ATOM 733 N N . SER A 1 97 ? -1.556 -1.575 16.317 1.00 67.69 97 SER A N 1
ATOM 734 C CA . SER A 1 97 ? -1.217 -1.534 17.746 1.00 67.69 97 SER A CA 1
ATOM 735 C C . SER A 1 97 ? -2.248 -0.767 18.588 1.00 67.69 97 SER A C 1
ATOM 737 O O . SER A 1 97 ? -2.283 -0.929 19.806 1.00 67.69 97 SER A O 1
ATOM 739 N N . GLN A 1 98 ? -3.083 0.076 17.967 1.00 58.09 98 GLN A N 1
ATOM 740 C CA . GLN A 1 98 ? -4.060 0.917 18.669 1.00 58.09 98 GLN A CA 1
ATOM 741 C C . GLN A 1 98 ? -5.385 0.200 18.974 1.00 58.09 98 GLN A C 1
ATOM 743 O O . GLN A 1 98 ? -6.103 0.644 19.868 1.00 58.09 98 GLN A O 1
ATOM 748 N N . GLU A 1 99 ? -5.689 -0.925 18.320 1.00 54.16 99 GLU A N 1
ATOM 749 C CA . GLU A 1 99 ? -6.884 -1.736 18.616 1.00 54.16 99 GLU A CA 1
ATOM 750 C C . GLU A 1 99 ? -6.717 -2.643 19.853 1.00 54.16 99 GLU A C 1
ATOM 752 O O . GLU A 1 99 ? -7.700 -3.087 20.440 1.00 54.16 99 GLU A O 1
ATOM 757 N N . ALA A 1 100 ? -5.482 -2.869 20.320 1.00 47.84 100 ALA A N 1
ATOM 758 C CA . ALA A 1 100 ? -5.191 -3.744 21.461 1.00 47.84 100 ALA A CA 1
ATOM 759 C C . ALA A 1 100 ? -5.499 -3.129 22.847 1.00 47.84 100 ALA A C 1
ATOM 761 O O . ALA A 1 100 ? -5.342 -3.805 23.862 1.00 47.84 100 ALA A O 1
ATOM 762 N N . VAL A 1 101 ? -5.936 -1.864 22.921 1.00 42.00 101 VAL A N 1
ATOM 763 C CA . VAL A 1 101 ? -6.265 -1.166 24.183 1.00 42.00 101 VAL A CA 1
ATOM 764 C C . VAL A 1 101 ? -7.780 -1.107 24.390 1.00 42.00 101 VAL A C 1
ATOM 766 O O . VAL A 1 101 ? -8.337 -0.045 24.642 1.00 42.00 101 VAL A O 1
ATOM 769 N N . VAL A 1 102 ? -8.477 -2.238 24.264 1.00 46.31 102 VAL A N 1
ATOM 770 C CA . VAL A 1 102 ? -9.864 -2.359 24.742 1.00 46.31 102 VAL A CA 1
ATOM 771 C C . VAL A 1 102 ? -10.182 -3.795 25.185 1.00 46.31 102 VAL A C 1
ATOM 773 O O . VAL A 1 102 ? -10.965 -4.454 24.517 1.00 46.31 102 VAL A O 1
ATOM 776 N N . VAL A 1 103 ? -9.606 -4.277 26.298 1.00 39.00 103 VAL A N 1
ATOM 777 C CA . VAL A 1 103 ? -10.291 -5.117 27.318 1.00 39.00 103 VAL A CA 1
ATOM 778 C C . VAL A 1 103 ? -9.565 -4.981 28.655 1.00 39.00 103 VAL A C 1
ATOM 780 O O . VAL A 1 103 ? -8.336 -5.209 28.678 1.00 39.00 103 VAL A O 1
#

Secondary structure (DSSP, 8-state):
--TTTTTGGGGS-HHHHHHHHHHHHHHHHHHTT-PPPTT--HHHHHHHHHHH-GGGHHHHHHHHHHHHHHHH--S---HHHHHTHHHHHHHHHHHHTTTT---

pLDDT: mean 88.69, std 11.47, range [39.0, 96.75]

Foldseek 3Di:
DQCVVVVNLVVDFLLRLLVVLLVVVQVLCVVVVLHDDPPDQQQRSLCSVCVSQVLLRVLSNLSSVSNCCSPPNPDRDDPVSSVSNSSNVVSSVVVVVVVVPDD

Sequence (103 aa):
TDPFATGTAASFAPHELVAYTFEAMEAWAREHGCARDAEQTPHEFAGRVATSVTSVGVEAQTLANLYCAAAYSEETLSRTSVQRLERLWQALQANASQEAVVV

Radius of gyration: 13.45 Å; Cα contacts (8 Å, |Δi|>4): 94; chains: 1; bounding box: 32×19×47 Å

Solvent-accessible surface area (backbone atoms only — not comparable to full-atom values): 5969 Å² total; per-residue (Å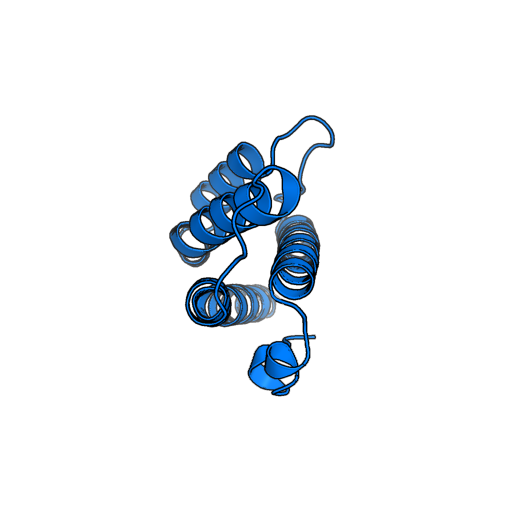²): 129,64,39,63,84,70,61,49,53,78,78,46,56,52,54,56,48,42,52,53,50,47,54,49,50,48,54,53,28,42,75,70,76,54,55,71,58,92,86,52,50,62,57,59,41,19,53,50,50,21,71,76,39,66,84,43,19,74,44,35,45,51,47,27,54,52,41,49,38,57,76,73,42,94,62,81,69,48,69,75,67,56,56,61,51,50,60,34,55,53,34,54,53,57,55,66,60,60,70,73,81,77,131

Mean predicted aligned error: 4.57 Å